Protein AF-A0A832NAX4-F1 (afdb_monomer_lite)

Sequence (140 aa):
MGALVDASSLAGGVFCFASSSYSLTRLLTGQLGAFVDVSDRIRREFPQWESHFLQAGLGHIIALFPYDIAAALLIAEEAGAIVTDAYGRSLASVPLTDTSLANQLSCVAAANAPLHQALLEGIEAGLARLHRLQEQGWEP

Radius of gyration: 15.17 Å; chains: 1; bounding box: 30×35×40 Å

Foldseek 3Di:
DVVVQVVAVPPHHDDDDPAQLVVLVCQLVVVDQKDWFCLLVCCVVCVVQVVVCCVVVVNDNDAAACLSCVVSVVVLVVSVKDKDFLQSHDPPPQDRPDPDSVSGTTMIIGNDDVVSVVVSVVSVVVVVVVVVCVVVVDDD

Secondary structure (DSSP, 8-state):
-HHHHHHHTTT------S-HHHHHHHHHTTS-SEEEE-HHHHHHH-GGGHHHHHHHTTTS---B-HHHHHHHHHHHHHTT-EEE-TTS--STTS-TT--SGGG-B-EEEESSHHHHHHHHHHHHHHHHHHHHHHHTT---

Structure (mmCIF, N/CA/C/O backbone):
data_AF-A0A832NAX4-F1
#
_entry.id   AF-A0A832NAX4-F1
#
loop_
_atom_site.group_PDB
_atom_site.id
_atom_site.type_symbol
_atom_site.label_atom_id
_atom_site.label_alt_id
_atom_site.label_comp_id
_atom_site.label_asym_id
_atom_site.label_entity_id
_atom_site.label_seq_id
_atom_site.pdbx_PDB_ins_code
_atom_site.Cartn_x
_atom_site.Cartn_y
_atom_site.Cartn_z
_atom_site.occupancy
_atom_site.B_iso_or_equiv
_atom_site.auth_seq_id
_atom_site.auth_comp_id
_atom_site.auth_asym_id
_atom_site.auth_atom_id
_atom_site.pdbx_PDB_model_num
ATOM 1 N N . MET A 1 1 ? 10.354 6.671 -3.504 1.00 55.94 1 MET A N 1
ATOM 2 C CA . MET A 1 1 ? 10.476 6.953 -2.055 1.00 55.94 1 MET A CA 1
ATOM 3 C C . MET A 1 1 ? 11.112 8.304 -1.728 1.00 55.94 1 MET A C 1
ATOM 5 O O . MET A 1 1 ? 10.640 8.907 -0.781 1.00 55.94 1 MET A O 1
ATOM 9 N N . GLY A 1 2 ? 12.094 8.817 -2.489 1.00 61.56 2 GLY A N 1
ATOM 10 C CA . GLY A 1 2 ? 12.780 10.091 -2.179 1.00 61.56 2 GLY A CA 1
ATOM 11 C C . GLY A 1 2 ? 11.860 11.270 -1.831 1.00 61.56 2 GLY A C 1
ATOM 12 O O . GLY A 1 2 ? 11.947 11.782 -0.732 1.00 61.56 2 GLY A O 1
ATOM 13 N N . ALA A 1 3 ? 10.882 11.604 -2.680 1.00 64.62 3 ALA A N 1
ATOM 14 C CA . ALA A 1 3 ? 9.968 12.723 -2.407 1.00 64.62 3 ALA A CA 1
ATOM 15 C C . ALA A 1 3 ? 9.089 12.543 -1.145 1.00 64.62 3 ALA A C 1
ATOM 17 O O . ALA A 1 3 ? 8.804 13.515 -0.453 1.00 64.62 3 ALA A O 1
ATOM 18 N N . LEU A 1 4 ? 8.682 11.305 -0.825 1.00 60.41 4 LEU A N 1
ATOM 19 C CA . LEU A 1 4 ? 7.958 10.984 0.416 1.00 60.41 4 LEU A CA 1
ATOM 20 C C . LEU A 1 4 ? 8.869 11.142 1.641 1.00 60.41 4 LEU A C 1
ATOM 22 O O . LEU A 1 4 ? 8.443 11.679 2.658 1.00 60.41 4 LEU A O 1
ATOM 26 N N . VAL A 1 5 ? 10.127 10.707 1.528 1.00 61.75 5 VAL A N 1
ATOM 27 C CA . VAL A 1 5 ? 11.149 10.874 2.571 1.00 61.75 5 VAL A CA 1
ATOM 28 C C . VAL A 1 5 ? 11.459 12.359 2.785 1.00 61.75 5 VAL A C 1
ATOM 30 O O . VAL A 1 5 ? 11.412 12.829 3.920 1.00 61.75 5 VAL A O 1
ATOM 33 N N . ASP A 1 6 ? 11.675 13.116 1.711 1.00 63.00 6 ASP A N 1
ATOM 34 C CA . ASP A 1 6 ? 11.981 14.549 1.752 1.00 63.00 6 ASP A CA 1
ATOM 35 C C . ASP A 1 6 ? 10.849 15.342 2.419 1.00 63.00 6 ASP A C 1
ATOM 37 O O . ASP A 1 6 ? 11.104 16.109 3.347 1.00 63.00 6 ASP A O 1
ATOM 41 N N . ALA A 1 7 ? 9.591 15.081 2.044 1.00 62.94 7 ALA A N 1
ATOM 42 C CA . ALA A 1 7 ? 8.418 15.690 2.679 1.00 62.94 7 ALA A CA 1
ATOM 43 C C . ALA A 1 7 ? 8.277 15.317 4.167 1.00 62.94 7 ALA A C 1
ATOM 45 O O . ALA A 1 7 ? 7.731 16.085 4.960 1.00 62.94 7 ALA A O 1
ATOM 46 N N . SER A 1 8 ? 8.782 14.147 4.561 1.00 58.66 8 SER A N 1
ATOM 47 C CA . SER A 1 8 ? 8.697 13.648 5.932 1.00 58.66 8 SER A CA 1
ATOM 48 C C . SER A 1 8 ? 9.795 14.190 6.857 1.00 58.66 8 SER A C 1
ATOM 50 O O . SER A 1 8 ? 9.603 14.209 8.063 1.00 58.66 8 SER A O 1
ATOM 52 N N . SER A 1 9 ? 10.898 14.736 6.335 1.00 57.09 9 SER A N 1
ATOM 53 C CA . SER A 1 9 ? 12.127 15.022 7.106 1.00 57.09 9 SER A CA 1
ATOM 54 C C . SER A 1 9 ? 11.973 15.964 8.320 1.00 57.09 9 SER A C 1
ATOM 56 O O . SER A 1 9 ? 12.841 15.980 9.189 1.00 57.09 9 SER A O 1
ATOM 58 N N . LEU A 1 10 ? 10.875 16.728 8.415 1.00 57.41 10 LEU A N 1
ATOM 59 C CA . LEU A 1 10 ? 10.499 17.509 9.608 1.00 57.41 10 LEU A CA 1
ATOM 60 C C . LEU A 1 10 ? 9.076 17.210 10.133 1.00 57.41 10 LEU A C 1
ATOM 62 O O . LEU A 1 10 ? 8.717 17.699 11.201 1.00 57.41 10 LEU A O 1
ATOM 66 N N . ALA A 1 11 ? 8.270 16.420 9.411 1.00 64.62 11 ALA A N 1
ATOM 67 C CA . ALA A 1 11 ? 6.836 16.214 9.672 1.00 64.62 11 ALA A CA 1
ATOM 68 C C . ALA A 1 11 ? 6.392 14.731 9.713 1.00 64.62 11 ALA A C 1
ATOM 70 O O . ALA A 1 11 ? 5.205 14.453 9.873 1.00 64.62 11 ALA A O 1
ATOM 71 N N . GLY A 1 12 ? 7.313 13.769 9.570 1.00 73.25 12 GLY A N 1
ATOM 72 C CA . GLY A 1 12 ? 7.018 12.334 9.544 1.00 73.25 12 GLY A CA 1
ATOM 73 C C . GLY A 1 12 ? 8.249 11.452 9.291 1.00 73.25 12 GLY A C 1
ATOM 74 O O . GLY A 1 12 ? 9.386 11.874 9.454 1.00 73.25 12 GLY A O 1
ATOM 75 N N . GLY A 1 13 ? 8.032 10.205 8.870 1.00 83.31 13 GLY A N 1
ATOM 76 C CA . GLY A 1 13 ? 9.105 9.308 8.435 1.00 83.31 13 GLY A CA 1
ATOM 77 C C . GLY A 1 13 ? 8.575 8.176 7.560 1.00 83.31 13 GLY A C 1
ATOM 78 O O . GLY A 1 13 ? 7.388 7.854 7.610 1.00 83.31 13 GLY A O 1
ATOM 79 N N . VAL A 1 14 ? 9.457 7.569 6.764 1.00 86.38 14 VAL A N 1
ATOM 80 C CA . VAL A 1 14 ? 9.144 6.387 5.948 1.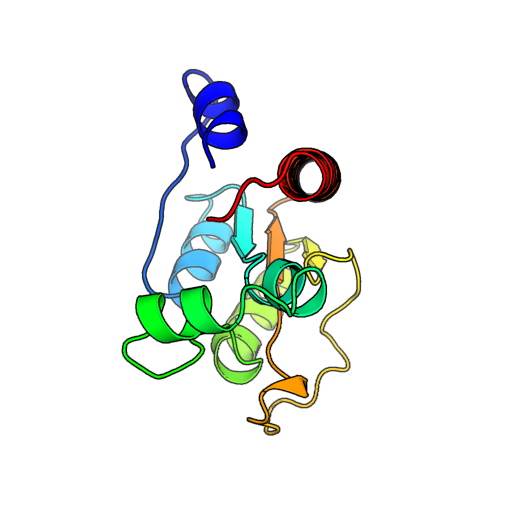00 86.38 14 VAL A CA 1
ATOM 81 C C . VAL A 1 14 ? 9.861 5.177 6.530 1.00 86.38 14 VAL A C 1
ATOM 83 O O . VAL A 1 14 ? 11.072 5.205 6.744 1.00 86.38 14 VAL A O 1
ATOM 86 N N . PHE A 1 15 ? 9.111 4.102 6.754 1.00 86.69 15 PHE A N 1
ATOM 87 C CA . PHE A 1 15 ? 9.618 2.842 7.285 1.00 86.69 15 PHE A CA 1
ATOM 88 C C . PHE A 1 15 ? 9.272 1.716 6.316 1.00 86.69 15 PHE A C 1
ATOM 90 O O . PHE A 1 15 ? 8.159 1.664 5.799 1.00 86.69 15 PHE A O 1
ATOM 97 N N . CYS A 1 16 ? 10.218 0.809 6.085 1.00 86.12 16 CYS A N 1
ATOM 98 C CA . CYS A 1 16 ? 9.983 -0.411 5.323 1.00 86.12 16 CYS A CA 1
ATOM 99 C C . CYS A 1 16 ? 9.941 -1.588 6.298 1.00 86.12 16 CYS A C 1
ATOM 101 O O . CYS A 1 16 ? 10.944 -1.901 6.941 1.00 86.12 16 CYS A O 1
ATOM 103 N N . PHE A 1 17 ? 8.777 -2.222 6.421 1.00 82.50 17 PHE A N 1
ATOM 104 C CA . PHE A 1 17 ? 8.612 -3.454 7.184 1.00 82.50 17 PHE A CA 1
ATOM 105 C C . PHE A 1 17 ? 8.418 -4.612 6.208 1.00 82.50 17 PHE A C 1
ATOM 107 O O . PHE A 1 17 ? 7.607 -4.519 5.293 1.00 82.50 17 PHE A O 1
ATOM 114 N N . ALA A 1 18 ? 9.091 -5.738 6.439 1.00 86.81 18 ALA A N 1
ATOM 115 C CA . ALA A 1 18 ? 8.940 -6.949 5.626 1.00 86.81 18 ALA A CA 1
ATOM 116 C C . ALA A 1 18 ? 7.630 -7.726 5.918 1.00 86.81 18 ALA A C 1
ATOM 118 O O . ALA A 1 18 ? 7.580 -8.943 5.773 1.00 86.81 18 ALA A O 1
ATOM 119 N N . SER A 1 19 ? 6.584 -7.042 6.400 1.00 92.00 19 SER A N 1
ATOM 120 C CA . SER A 1 19 ? 5.273 -7.626 6.699 1.00 92.00 19 SER A CA 1
ATOM 121 C C . SER A 1 19 ? 4.164 -6.575 6.598 1.00 92.00 19 SER A C 1
ATOM 123 O O . SER A 1 19 ? 4.114 -5.612 7.375 1.00 92.00 19 SER A O 1
ATOM 125 N N . SER A 1 20 ? 3.242 -6.787 5.659 1.00 94.31 20 SER A N 1
ATOM 126 C CA . SER A 1 20 ? 2.098 -5.902 5.419 1.00 94.31 20 SER A CA 1
ATOM 127 C C . SER A 1 20 ? 1.096 -5.939 6.569 1.00 94.31 20 SER A C 1
ATOM 129 O O . SER A 1 20 ? 0.694 -4.891 7.072 1.00 94.31 20 SER A O 1
ATOM 131 N N . SER A 1 21 ? 0.759 -7.129 7.076 1.00 94.75 21 SER A N 1
ATOM 132 C CA . SER A 1 21 ? -0.153 -7.275 8.218 1.00 94.75 21 SER A CA 1
ATOM 133 C C . SER A 1 21 ? 0.425 -6.619 9.474 1.00 94.75 21 SER A C 1
ATOM 135 O O . SER A 1 21 ? -0.296 -5.910 10.173 1.00 94.75 21 SER A O 1
ATOM 137 N N . TYR A 1 22 ? 1.733 -6.763 9.735 1.00 95.19 22 TYR A N 1
ATOM 138 C CA . TYR A 1 22 ? 2.379 -6.058 10.846 1.00 95.19 22 TYR A CA 1
ATOM 139 C C . TYR A 1 22 ? 2.317 -4.539 10.657 1.00 95.19 22 TYR A C 1
ATOM 141 O O . TYR A 1 22 ? 1.948 -3.831 11.591 1.00 95.19 22 TYR A O 1
ATOM 149 N N . SER A 1 23 ? 2.595 -4.032 9.453 1.00 95.19 23 SER A N 1
ATOM 150 C CA . SER A 1 23 ? 2.494 -2.597 9.143 1.00 95.19 23 SER A CA 1
ATOM 151 C C . SER A 1 23 ? 1.099 -2.037 9.427 1.00 95.19 23 SER A C 1
ATOM 153 O O . SER A 1 23 ? 0.971 -0.981 10.047 1.00 95.19 23 SER A O 1
ATOM 155 N N . LEU A 1 24 ? 0.048 -2.778 9.069 1.00 95.69 24 LEU A N 1
ATOM 156 C CA . LEU A 1 24 ? -1.338 -2.412 9.370 1.00 95.69 24 LEU A CA 1
ATOM 157 C C . LEU A 1 24 ? -1.612 -2.359 10.883 1.00 95.69 24 LEU A C 1
ATOM 159 O O . LEU A 1 24 ? -2.318 -1.466 11.342 1.00 95.69 24 LEU A O 1
ATOM 163 N N . THR A 1 25 ? -0.982 -3.211 11.702 1.00 95.62 25 THR A N 1
ATOM 164 C CA . THR A 1 25 ? -1.083 -3.064 13.171 1.00 95.62 25 THR A CA 1
ATOM 165 C C . THR A 1 25 ? -0.462 -1.759 13.675 1.00 95.62 25 THR A C 1
ATOM 167 O O . THR A 1 25 ? -0.931 -1.172 14.650 1.00 95.62 25 THR A O 1
ATOM 170 N N . ARG A 1 26 ? 0.593 -1.267 13.015 1.00 96.31 26 ARG A N 1
ATOM 171 C CA . ARG A 1 26 ? 1.248 -0.002 13.376 1.00 96.31 26 ARG A CA 1
ATOM 172 C C . ARG A 1 26 ? 0.379 1.194 13.018 1.00 96.31 26 ARG A C 1
ATOM 174 O O . ARG A 1 26 ? 0.330 2.136 13.801 1.00 96.31 26 ARG A O 1
ATOM 181 N N . LEU A 1 27 ? -0.344 1.117 11.901 1.00 95.50 27 LEU A N 1
ATOM 182 C CA . LEU A 1 27 ? -1.406 2.064 11.567 1.00 95.50 27 LEU A CA 1
ATOM 183 C C . LEU A 1 27 ? -2.480 2.085 12.668 1.00 95.50 27 LEU A C 1
ATOM 185 O O . LEU A 1 27 ? -2.749 3.128 13.255 1.00 95.50 27 LEU A O 1
ATOM 189 N N . LEU A 1 28 ? -3.012 0.912 13.017 1.00 94.69 28 LEU A N 1
ATOM 190 C CA . LEU A 1 28 ? -4.070 0.744 14.022 1.00 94.69 28 LEU A CA 1
ATOM 191 C C . LEU A 1 28 ? -3.696 1.239 15.423 1.00 94.69 28 LEU A C 1
ATOM 193 O O . LEU A 1 28 ? -4.538 1.713 16.177 1.00 94.69 28 LEU A O 1
ATOM 197 N N . THR A 1 29 ? -2.423 1.125 15.785 1.00 94.94 29 THR A N 1
ATOM 198 C CA . THR A 1 29 ? -1.907 1.557 17.092 1.00 94.94 29 THR A CA 1
ATOM 199 C C . THR A 1 29 ? -1.435 3.014 17.098 1.00 94.94 29 THR A C 1
ATOM 201 O O . THR A 1 29 ? -0.840 3.454 18.079 1.00 94.94 29 THR A O 1
ATOM 204 N N . GLY A 1 30 ? -1.662 3.763 16.011 1.00 92.75 30 GLY A N 1
ATOM 205 C CA . GLY A 1 30 ? -1.264 5.169 15.874 1.00 92.75 30 GLY A CA 1
ATOM 206 C C . GLY A 1 30 ? 0.242 5.387 15.705 1.00 92.75 30 GLY A C 1
ATOM 207 O O . GLY A 1 30 ? 0.726 6.509 15.820 1.00 92.75 30 GLY A O 1
ATOM 208 N N . GLN A 1 31 ? 1.001 4.321 15.450 1.00 94.00 31 GLN A N 1
ATOM 209 C CA . GLN A 1 31 ? 2.456 4.362 15.285 1.00 94.00 31 GLN A CA 1
ATOM 210 C C . GLN A 1 31 ? 2.868 4.623 13.827 1.00 94.00 31 GLN A C 1
ATOM 212 O O . GLN A 1 31 ? 4.012 4.994 13.578 1.00 94.00 31 GLN A O 1
ATOM 217 N N . LEU A 1 32 ? 1.945 4.453 12.876 1.00 95.12 32 LEU A N 1
ATOM 218 C CA . LEU A 1 32 ? 2.045 4.938 11.500 1.00 95.12 32 LEU A CA 1
ATOM 219 C C . LEU A 1 32 ? 0.793 5.741 11.146 1.00 95.12 32 LEU A C 1
ATOM 221 O O . LEU A 1 32 ? -0.301 5.407 11.587 1.00 95.12 32 LEU A O 1
ATOM 225 N N . GLY A 1 33 ? 0.946 6.751 10.288 1.00 95.12 33 GLY A N 1
ATOM 226 C CA . GLY A 1 33 ? -0.198 7.435 9.674 1.00 95.12 33 GLY A CA 1
ATOM 227 C C . GLY A 1 33 ? -0.791 6.670 8.486 1.00 95.12 33 GLY A C 1
ATOM 228 O O . GLY A 1 33 ? -1.972 6.825 8.183 1.00 95.12 33 GLY A O 1
ATOM 229 N N . ALA A 1 34 ? 0.019 5.843 7.817 1.00 96.25 34 ALA A N 1
ATOM 230 C CA . ALA A 1 34 ? -0.387 5.073 6.649 1.00 96.25 34 ALA A CA 1
ATOM 231 C C . ALA A 1 34 ? 0.499 3.841 6.403 1.00 96.25 34 ALA A C 1
ATOM 233 O O . ALA A 1 34 ? 1.640 3.772 6.862 1.00 96.25 34 ALA A O 1
ATOM 234 N N . PHE A 1 35 ? -0.038 2.906 5.624 1.00 96.19 35 PHE A N 1
ATOM 235 C CA . PHE A 1 35 ? 0.647 1.795 4.975 1.00 96.19 35 PHE A CA 1
ATOM 236 C C . PHE A 1 35 ? 0.442 1.917 3.458 1.00 96.19 35 PHE A C 1
ATOM 238 O O . PHE A 1 35 ? -0.679 2.147 3.003 1.00 96.19 35 PHE A O 1
ATOM 245 N N . VAL A 1 36 ? 1.522 1.789 2.684 1.00 95.88 36 VAL A N 1
ATOM 246 C CA . VAL A 1 36 ? 1.511 1.994 1.230 1.00 95.88 36 VAL A CA 1
ATOM 247 C C . VAL A 1 36 ? 2.324 0.903 0.545 1.00 95.88 36 VAL A C 1
ATOM 249 O O . VAL A 1 36 ? 3.536 0.816 0.733 1.00 95.88 36 VAL A O 1
ATOM 252 N N . ASP A 1 37 ? 1.655 0.127 -0.296 1.00 95.31 37 ASP A N 1
ATOM 253 C CA . ASP A 1 37 ? 2.227 -0.822 -1.241 1.00 95.31 37 ASP A CA 1
ATOM 254 C C . ASP A 1 37 ? 1.683 -0.510 -2.641 1.00 95.31 37 ASP A C 1
ATOM 256 O 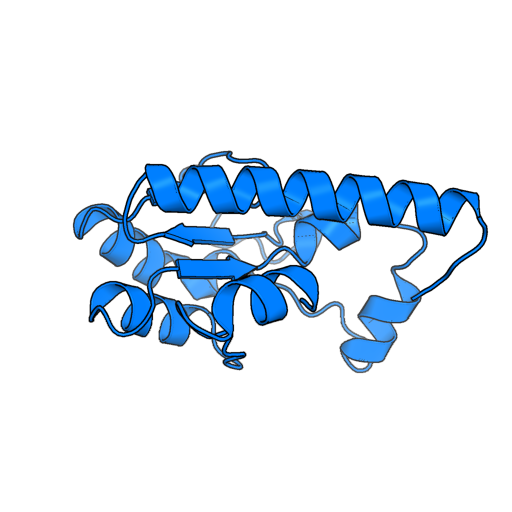O . ASP A 1 37 ? 0.476 -0.541 -2.879 1.00 95.31 37 ASP A O 1
ATOM 260 N N . VAL A 1 38 ? 2.588 -0.196 -3.569 1.00 95.19 38 VAL A N 1
ATOM 261 C CA . VAL A 1 38 ? 2.289 0.151 -4.970 1.00 95.19 38 VAL A CA 1
ATOM 262 C C . VAL A 1 38 ? 2.858 -0.866 -5.961 1.00 95.19 38 VAL A C 1
ATOM 264 O O . VAL A 1 38 ? 2.827 -0.629 -7.168 1.00 95.19 38 VAL A O 1
ATOM 267 N N . SER A 1 39 ? 3.415 -1.975 -5.471 1.00 91.75 39 SER A N 1
ATOM 268 C CA . SER A 1 39 ? 4.191 -2.931 -6.268 1.00 91.75 39 SER A CA 1
ATOM 269 C C . SER A 1 39 ? 3.391 -3.487 -7.447 1.00 91.75 39 SER A C 1
ATOM 271 O O . SER A 1 39 ? 3.837 -3.393 -8.591 1.00 91.75 39 SER A O 1
ATOM 273 N N . ASP A 1 40 ? 2.173 -3.969 -7.194 1.00 94.31 40 ASP A N 1
ATOM 274 C CA . ASP A 1 40 ? 1.285 -4.487 -8.237 1.00 94.31 40 ASP A CA 1
ATOM 275 C C . ASP A 1 40 ? 0.882 -3.412 -9.257 1.00 94.31 40 ASP A C 1
ATOM 277 O O . ASP A 1 40 ? 0.857 -3.685 -10.457 1.00 94.31 40 ASP A O 1
ATOM 281 N N . ARG A 1 41 ? 0.653 -2.167 -8.811 1.00 95.75 41 ARG A N 1
ATOM 282 C CA . ARG A 1 41 ? 0.338 -1.049 -9.713 1.00 95.75 41 ARG A CA 1
ATOM 283 C C . ARG A 1 41 ? 1.485 -0.786 -10.683 1.00 95.75 41 ARG A C 1
ATOM 285 O O . ARG A 1 41 ? 1.253 -0.723 -11.887 1.00 95.75 41 ARG A O 1
ATOM 292 N N . ILE A 1 42 ? 2.714 -0.684 -10.173 1.00 95.25 42 ILE A N 1
ATOM 293 C CA . ILE A 1 42 ? 3.912 -0.481 -11.000 1.00 95.25 42 ILE A CA 1
ATOM 294 C C . ILE A 1 42 ? 4.100 -1.665 -11.951 1.00 95.25 42 ILE A C 1
ATOM 296 O O . ILE A 1 42 ? 4.303 -1.464 -13.142 1.00 95.25 42 ILE A O 1
ATOM 300 N N . ARG A 1 43 ? 3.979 -2.902 -11.461 1.00 94.62 43 ARG A N 1
ATOM 301 C CA . ARG A 1 43 ? 4.144 -4.106 -12.284 1.00 94.62 43 ARG A CA 1
ATOM 302 C C . ARG A 1 43 ? 3.163 -4.154 -13.457 1.00 94.62 43 ARG A C 1
ATOM 304 O O . ARG A 1 43 ? 3.552 -4.508 -14.565 1.00 94.62 43 ARG A O 1
ATOM 311 N N . ARG A 1 44 ? 1.890 -3.817 -13.223 1.00 94.75 44 ARG A N 1
ATOM 312 C CA . ARG A 1 44 ? 0.858 -3.800 -14.274 1.00 94.75 44 ARG A CA 1
ATOM 313 C C . ARG A 1 44 ? 1.054 -2.665 -15.271 1.00 94.75 44 ARG A C 1
ATOM 315 O O . ARG A 1 44 ? 0.728 -2.831 -16.441 1.00 94.75 44 ARG A O 1
ATOM 322 N N . GLU A 1 45 ? 1.532 -1.518 -14.805 1.00 95.62 45 GLU A N 1
ATOM 323 C CA . GLU A 1 45 ? 1.698 -0.320 -15.631 1.00 95.62 45 GLU A CA 1
ATOM 324 C C . GLU A 1 45 ? 2.989 -0.333 -16.454 1.00 95.62 45 GLU A C 1
ATOM 326 O O . GLU A 1 45 ? 3.022 0.215 -17.552 1.00 95.62 45 GLU A O 1
ATOM 331 N N . PHE A 1 46 ? 4.015 -1.029 -15.964 1.00 95.50 46 PHE A N 1
ATOM 332 C CA . PHE A 1 46 ? 5.315 -1.176 -16.610 1.00 95.50 46 PHE A CA 1
ATOM 333 C C . PHE A 1 46 ? 5.660 -2.664 -16.814 1.00 95.50 46 PHE A C 1
ATOM 335 O O . PHE A 1 46 ? 6.626 -3.161 -16.225 1.00 95.50 46 PHE A O 1
ATOM 342 N N . PRO A 1 47 ? 4.893 -3.410 -17.637 1.00 94.06 47 PRO A N 1
ATOM 343 C CA . PRO A 1 47 ? 5.093 -4.851 -17.822 1.00 94.06 47 PRO A CA 1
ATOM 344 C C . PRO A 1 47 ? 6.485 -5.200 -18.368 1.00 94.06 47 PRO A C 1
ATOM 346 O O . PRO A 1 47 ? 7.019 -6.264 -18.072 1.00 94.06 47 PRO A O 1
ATOM 349 N N . GLN A 1 48 ? 7.120 -4.290 -19.111 1.00 94.62 48 GLN A N 1
ATOM 350 C CA . GLN A 1 48 ? 8.489 -4.456 -19.601 1.00 94.62 48 GLN A CA 1
ATOM 351 C C . GLN A 1 48 ? 9.543 -4.557 -18.483 1.00 94.62 48 GLN A C 1
ATOM 353 O O . GLN A 1 48 ? 10.655 -5.001 -18.747 1.00 94.62 48 GLN A O 1
ATOM 358 N N . TRP A 1 49 ? 9.216 -4.172 -17.244 1.00 94.81 49 TRP A N 1
ATOM 359 C CA . TRP A 1 49 ? 10.129 -4.256 -16.101 1.00 94.81 49 TRP A CA 1
ATOM 360 C C . TRP A 1 49 ? 10.028 -5.575 -15.324 1.00 94.81 49 TRP A C 1
ATOM 362 O O . TRP A 1 49 ? 10.651 -5.710 -14.272 1.00 94.81 49 TRP A O 1
ATOM 372 N N . GLU A 1 50 ? 9.276 -6.567 -15.812 1.00 93.69 50 GLU A N 1
ATOM 373 C CA . GLU A 1 50 ? 9.082 -7.861 -15.139 1.00 93.69 50 GLU A CA 1
ATOM 374 C C . GLU A 1 50 ? 10.401 -8.544 -14.730 1.00 93.69 50 GLU A C 1
ATOM 376 O O . GLU A 1 50 ? 10.503 -9.088 -13.629 1.00 93.69 50 GLU A O 1
ATOM 381 N N . SER A 1 51 ? 11.443 -8.451 -15.563 1.00 95.44 51 SER A N 1
ATOM 382 C CA . SER A 1 51 ? 12.783 -8.972 -15.256 1.00 95.44 51 SER A CA 1
ATOM 383 C C . SER A 1 51 ? 13.370 -8.389 -13.964 1.00 95.44 51 SER A C 1
ATOM 385 O O . SER A 1 51 ? 13.972 -9.127 -13.184 1.00 95.44 51 SER A O 1
ATOM 387 N N . HIS A 1 52 ? 13.149 -7.101 -13.692 1.00 94.50 52 HIS A N 1
ATOM 388 C CA . HIS A 1 52 ? 13.624 -6.434 -12.478 1.00 94.50 52 HIS A CA 1
ATOM 389 C C . HIS A 1 52 ? 12.858 -6.923 -11.243 1.00 94.50 52 HIS A C 1
ATOM 391 O O . HIS A 1 52 ? 13.465 -7.144 -10.195 1.00 94.50 52 HIS A O 1
ATOM 397 N N . PHE A 1 53 ? 11.548 -7.172 -11.365 1.00 93.62 53 PHE A N 1
ATOM 398 C CA . PHE A 1 53 ? 10.755 -7.779 -10.288 1.00 93.62 53 PHE A CA 1
ATOM 399 C C . PHE A 1 53 ? 11.236 -9.197 -9.967 1.00 93.62 53 PHE A C 1
ATOM 401 O O . PHE A 1 53 ? 11.429 -9.530 -8.798 1.00 93.62 53 PHE A O 1
ATOM 408 N N . LEU A 1 54 ? 11.481 -10.015 -10.995 1.00 95.00 54 LEU A N 1
ATOM 409 C CA . LEU A 1 54 ? 12.018 -11.366 -10.830 1.00 95.00 54 LEU A CA 1
ATOM 410 C C . LEU A 1 54 ? 13.404 -11.342 -10.183 1.00 95.00 54 LEU A C 1
ATOM 412 O O . LEU A 1 54 ? 13.667 -12.127 -9.276 1.00 95.00 54 LEU A O 1
ATOM 416 N N . GLN A 1 55 ? 14.284 -10.433 -10.607 1.00 94.94 55 GLN A N 1
ATOM 417 C CA . GLN A 1 55 ? 15.607 -10.284 -10.009 1.00 94.94 55 GLN A CA 1
ATOM 418 C C . GLN A 1 55 ? 15.512 -9.878 -8.533 1.00 94.94 55 GLN A C 1
ATOM 420 O O . GLN A 1 55 ? 16.177 -10.482 -7.689 1.00 94.94 55 GLN A O 1
ATOM 425 N N . ALA A 1 56 ? 14.667 -8.895 -8.210 1.00 91.62 56 ALA A N 1
ATOM 426 C CA . ALA A 1 56 ? 14.459 -8.434 -6.840 1.00 91.62 56 ALA A CA 1
ATOM 427 C C . ALA A 1 56 ? 13.888 -9.535 -5.930 1.00 91.62 56 ALA A C 1
ATOM 429 O O . ALA A 1 56 ? 14.234 -9.605 -4.752 1.00 91.62 56 ALA A O 1
ATOM 430 N N . GLY A 1 57 ? 13.046 -10.413 -6.476 1.00 91.25 57 GLY A N 1
ATOM 431 C CA . GLY A 1 57 ? 12.430 -11.521 -5.754 1.00 91.25 57 GLY A CA 1
ATOM 432 C C . GLY A 1 57 ? 13.109 -12.879 -5.935 1.00 91.25 57 GLY A C 1
ATOM 433 O O . GLY A 1 57 ? 12.475 -13.906 -5.701 1.00 91.25 57 GLY A O 1
ATOM 434 N N . LEU A 1 58 ? 14.382 -12.908 -6.349 1.00 94.25 58 LEU A N 1
ATOM 435 C CA . LEU A 1 58 ? 15.185 -14.134 -6.476 1.00 94.25 58 LEU A CA 1
ATOM 436 C C . LEU A 1 58 ? 14.537 -15.211 -7.369 1.00 94.25 58 LEU A C 1
ATOM 438 O O . LEU A 1 58 ? 14.538 -16.397 -7.046 1.00 94.25 58 LEU A O 1
ATOM 442 N N . GLY A 1 59 ? 13.984 -14.788 -8.505 1.00 94.50 59 GLY A N 1
ATOM 443 C CA . GLY A 1 59 ? 13.291 -15.642 -9.472 1.00 94.50 59 GLY A CA 1
ATOM 444 C C . GLY A 1 59 ? 11.772 -15.688 -9.299 1.00 94.50 59 GLY A C 1
ATOM 445 O O . GLY A 1 59 ? 11.099 -16.352 -10.083 1.00 94.50 59 GLY A O 1
ATOM 446 N N . HIS A 1 60 ? 11.221 -14.968 -8.320 1.00 91.00 60 HIS A N 1
ATOM 447 C CA . HIS A 1 60 ? 9.783 -14.874 -8.077 1.00 91.00 60 HIS A CA 1
ATOM 448 C C . HIS A 1 60 ? 9.313 -13.421 -8.092 1.00 91.00 60 HIS A C 1
ATOM 450 O O . HIS A 1 60 ? 10.005 -12.531 -7.611 1.00 91.00 60 HIS A O 1
ATOM 456 N N . ILE A 1 61 ? 8.105 -13.168 -8.595 1.00 91.38 61 ILE A N 1
ATOM 457 C CA . ILE A 1 61 ? 7.460 -11.864 -8.420 1.00 91.38 61 ILE A CA 1
ATOM 458 C C . ILE A 1 61 ? 6.851 -11.834 -7.019 1.00 91.38 61 ILE A C 1
ATOM 460 O O . ILE A 1 61 ? 5.788 -12.412 -6.776 1.00 91.38 61 ILE A O 1
ATOM 464 N N . ILE A 1 62 ? 7.551 -11.175 -6.099 1.00 87.88 62 ILE A N 1
ATOM 465 C CA . ILE A 1 62 ? 7.068 -10.939 -4.739 1.00 87.88 62 ILE A CA 1
ATOM 466 C C . ILE A 1 62 ? 6.081 -9.778 -4.776 1.00 87.88 62 ILE A C 1
ATOM 468 O O . ILE A 1 62 ? 6.439 -8.667 -5.166 1.00 87.88 62 ILE A O 1
ATOM 472 N N . ALA A 1 63 ? 4.848 -10.037 -4.359 1.00 84.75 63 ALA A N 1
ATOM 473 C CA . ALA A 1 63 ? 3.842 -9.003 -4.185 1.00 84.75 63 ALA A CA 1
ATOM 474 C C . ALA A 1 63 ? 2.861 -9.388 -3.080 1.00 84.75 63 ALA A C 1
ATOM 476 O O . ALA A 1 63 ? 2.930 -10.478 -2.506 1.00 84.75 63 ALA A O 1
ATOM 477 N N . LEU A 1 64 ? 1.939 -8.472 -2.819 1.00 92.44 64 LEU A N 1
ATOM 478 C CA . LEU A 1 64 ? 0.897 -8.609 -1.824 1.00 92.44 64 LEU A CA 1
ATOM 479 C C . LEU A 1 64 ? -0.234 -9.499 -2.337 1.00 92.44 64 LEU A C 1
ATOM 481 O O . LEU A 1 64 ? -0.877 -9.166 -3.336 1.00 92.44 64 LEU A O 1
ATOM 485 N N . PHE A 1 65 ? -0.517 -10.599 -1.642 1.00 93.94 65 PHE A N 1
ATOM 486 C CA . PHE A 1 65 ? -1.722 -11.376 -1.901 1.00 93.94 65 PHE A CA 1
ATOM 487 C C . PHE A 1 65 ? -2.863 -10.966 -0.962 1.00 93.94 65 PHE A C 1
ATOM 489 O O . PHE A 1 65 ? -2.620 -10.499 0.154 1.00 93.94 65 PHE A O 1
ATOM 496 N N . PRO A 1 66 ? -4.132 -11.167 -1.361 1.00 93.75 66 PRO A N 1
ATOM 497 C CA . PRO A 1 66 ? -5.273 -10.744 -0.549 1.00 93.75 66 PRO A CA 1
ATOM 498 C C . PRO A 1 66 ? -5.291 -11.401 0.833 1.00 93.75 66 PRO A C 1
ATOM 500 O O . PRO A 1 66 ? -5.590 -10.747 1.832 1.00 93.75 66 PRO A O 1
ATOM 503 N N . TYR A 1 67 ? -4.919 -12.682 0.914 1.00 93.06 67 TYR A N 1
ATOM 504 C CA . TYR A 1 67 ? -4.890 -13.424 2.175 1.00 93.06 67 TYR A CA 1
ATOM 505 C C . TYR A 1 67 ? -3.859 -12.882 3.178 1.00 93.06 67 TYR A C 1
ATOM 507 O O . TYR A 1 67 ? -4.065 -13.040 4.380 1.00 93.06 67 TYR A O 1
ATOM 515 N N . ASP A 1 68 ? -2.797 -12.206 2.722 1.00 91.88 68 ASP A N 1
ATOM 516 C CA . ASP A 1 68 ? -1.775 -11.631 3.608 1.00 91.88 68 ASP A CA 1
ATOM 517 C C . ASP A 1 68 ? -2.340 -10.488 4.461 1.00 91.88 68 ASP A C 1
ATOM 519 O O . ASP A 1 68 ? -1.855 -10.209 5.561 1.00 91.88 68 ASP A O 1
ATOM 523 N N . ILE A 1 69 ? -3.368 -9.803 3.956 1.00 92.88 69 ILE A N 1
ATOM 524 C CA . ILE A 1 69 ? -3.890 -8.566 4.546 1.00 92.88 69 ILE A CA 1
ATOM 525 C C . ILE A 1 69 ? -5.365 -8.640 4.920 1.00 92.88 69 ILE A C 1
ATOM 527 O O . ILE A 1 69 ? -5.799 -7.800 5.696 1.00 92.88 69 ILE A O 1
ATOM 531 N N . ALA A 1 70 ? -6.124 -9.633 4.449 1.00 94.25 70 ALA A N 1
ATOM 532 C CA . ALA A 1 70 ? -7.579 -9.704 4.613 1.00 94.25 70 ALA A CA 1
ATOM 533 C C . ALA A 1 70 ? -8.057 -9.441 6.052 1.00 94.25 70 ALA A C 1
ATOM 535 O O . ALA A 1 70 ? -8.893 -8.572 6.286 1.00 94.25 70 ALA A O 1
ATOM 536 N N . ALA A 1 71 ? -7.484 -10.151 7.029 1.00 94.56 71 ALA A N 1
ATOM 537 C CA . ALA A 1 71 ? -7.853 -9.978 8.433 1.00 94.56 71 ALA A CA 1
ATOM 538 C C . ALA A 1 71 ? -7.448 -8.598 8.975 1.00 94.56 71 ALA A C 1
ATOM 540 O O . ALA A 1 71 ? -8.211 -7.961 9.696 1.00 94.56 71 ALA A O 1
ATOM 541 N N . ALA A 1 72 ? -6.250 -8.126 8.624 1.00 94.69 72 ALA A N 1
ATOM 542 C CA . ALA A 1 72 ? -5.736 -6.847 9.099 1.00 94.69 72 ALA A CA 1
ATOM 543 C C . ALA A 1 72 ? -6.475 -5.652 8.475 1.00 94.69 72 ALA A C 1
ATOM 545 O O . ALA A 1 72 ? -6.672 -4.652 9.160 1.00 94.69 72 ALA A O 1
ATOM 546 N N . LEU A 1 73 ? -6.911 -5.761 7.216 1.00 94.38 73 LEU A N 1
ATOM 547 C CA . LEU A 1 73 ? -7.719 -4.746 6.544 1.00 94.38 73 LEU A CA 1
ATOM 548 C C . LEU A 1 73 ? -9.107 -4.637 7.150 1.00 94.38 73 LEU A C 1
ATOM 550 O O . LEU A 1 73 ? -9.512 -3.526 7.459 1.00 94.38 73 LEU A O 1
ATOM 554 N N . LEU A 1 74 ? -9.779 -5.765 7.405 1.00 95.25 74 LEU A N 1
ATOM 555 C CA . LEU A 1 74 ? -11.078 -5.748 8.078 1.00 95.25 74 LEU A CA 1
ATOM 556 C C . LEU A 1 74 ? -10.985 -5.000 9.415 1.00 95.25 74 LEU A C 1
ATOM 558 O O . LEU A 1 74 ? -11.780 -4.112 9.693 1.00 95.25 74 LEU A O 1
ATOM 562 N N . ILE A 1 75 ? -9.968 -5.309 10.226 1.00 97.38 75 ILE A N 1
ATOM 563 C CA . ILE A 1 75 ? -9.750 -4.619 11.505 1.00 97.38 75 ILE A CA 1
ATOM 564 C C . ILE A 1 75 ? -9.432 -3.131 11.287 1.00 97.38 75 ILE A C 1
ATOM 566 O O . ILE A 1 75 ? -9.898 -2.291 12.053 1.00 97.38 75 ILE A O 1
ATOM 570 N N . ALA A 1 76 ? -8.641 -2.792 10.264 1.00 96.06 76 ALA A N 1
ATOM 571 C CA . ALA A 1 76 ? -8.306 -1.409 9.930 1.00 96.06 76 ALA A CA 1
ATOM 572 C C . ALA A 1 76 ? -9.538 -0.585 9.541 1.00 96.06 76 ALA A C 1
ATOM 574 O O . ALA A 1 76 ? -9.713 0.516 10.061 1.00 96.06 76 ALA A O 1
ATOM 575 N N . GLU A 1 77 ? -10.397 -1.121 8.679 1.00 95.50 77 GLU A N 1
ATOM 576 C CA . GLU A 1 77 ? -11.636 -0.469 8.248 1.00 95.50 77 GLU A CA 1
ATOM 577 C C . GLU A 1 77 ? -12.607 -0.285 9.422 1.00 95.50 77 GLU A C 1
ATOM 579 O O . GLU A 1 77 ? -13.113 0.818 9.625 1.00 95.50 77 GLU A O 1
ATOM 584 N N . GLU A 1 78 ? -12.791 -1.309 10.264 1.00 97.00 78 GLU A N 1
ATOM 585 C CA . GLU A 1 78 ? -13.613 -1.217 11.484 1.00 97.00 78 GLU A CA 1
ATOM 586 C C . GLU A 1 78 ? -13.060 -0.195 12.495 1.00 97.00 78 GLU A C 1
ATOM 588 O O . GLU A 1 78 ? -13.810 0.429 13.246 1.00 97.00 78 GLU A O 1
ATOM 593 N N . ALA A 1 79 ? -11.743 0.032 12.498 1.00 96.00 79 ALA A N 1
ATOM 594 C CA . ALA A 1 79 ? -11.097 1.080 13.287 1.00 96.00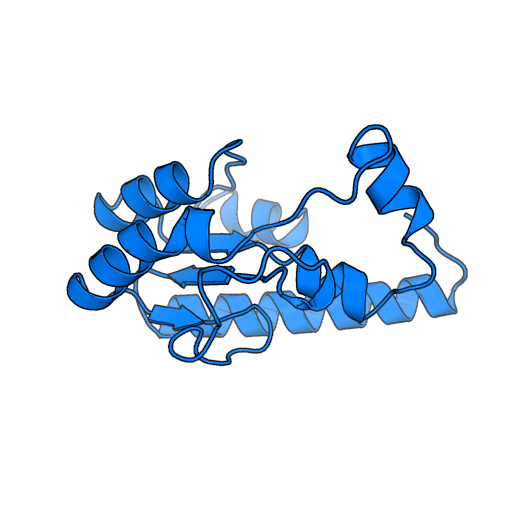 79 ALA A CA 1
ATOM 595 C C . ALA A 1 79 ? -11.156 2.477 12.632 1.00 96.00 79 ALA A C 1
ATOM 597 O O . ALA A 1 79 ? -10.611 3.436 13.184 1.00 96.00 79 ALA A O 1
ATOM 598 N N . GLY A 1 80 ? -11.807 2.612 11.472 1.00 95.81 80 GLY A N 1
ATOM 599 C CA . GLY A 1 80 ? -12.006 3.876 10.762 1.00 95.81 80 GLY A CA 1
ATOM 600 C C . GLY A 1 80 ? -10.883 4.266 9.798 1.00 95.81 80 GLY A C 1
ATOM 601 O O . GLY A 1 80 ? -10.872 5.400 9.314 1.00 95.81 80 GLY A O 1
ATOM 602 N N . ALA A 1 81 ? -9.939 3.367 9.505 1.00 97.56 81 ALA A N 1
ATOM 603 C CA . ALA A 1 81 ? -8.950 3.606 8.461 1.00 97.56 81 ALA A CA 1
ATOM 604 C C . ALA A 1 81 ? -9.605 3.588 7.069 1.00 97.56 81 ALA A C 1
ATOM 606 O O . ALA A 1 81 ? -10.550 2.845 6.814 1.00 97.56 81 ALA A O 1
ATOM 607 N N . ILE A 1 82 ? -9.061 4.383 6.148 1.00 98.06 82 ILE A N 1
ATOM 608 C CA . ILE A 1 82 ? -9.459 4.377 4.736 1.00 98.06 82 ILE A CA 1
ATOM 609 C C . ILE A 1 82 ? -8.527 3.438 3.976 1.00 98.06 82 ILE A C 1
ATOM 611 O O . ILE A 1 82 ? -7.310 3.618 4.042 1.00 98.06 82 ILE A O 1
ATOM 615 N N . VAL A 1 83 ? -9.088 2.458 3.264 1.00 97.69 83 VAL A N 1
ATOM 616 C CA . VAL A 1 83 ? -8.345 1.399 2.566 1.00 97.69 83 VAL A CA 1
ATOM 617 C C . VAL A 1 83 ? -8.774 1.307 1.103 1.00 97.69 83 VAL A C 1
ATOM 619 O O . VAL A 1 83 ? -9.957 1.184 0.794 1.00 97.69 83 VAL A O 1
ATOM 622 N N . THR A 1 84 ? -7.799 1.308 0.195 1.00 98.06 84 THR A N 1
ATOM 623 C CA . THR A 1 84 ? -7.993 1.044 -1.240 1.00 98.06 84 THR A CA 1
ATOM 624 C C . THR A 1 84 ? -6.793 0.302 -1.828 1.00 98.06 84 THR A C 1
ATOM 626 O O . THR A 1 84 ? -5.761 0.164 -1.175 1.00 98.06 84 THR A O 1
ATOM 629 N N . ASP A 1 85 ? -6.878 -0.127 -3.085 1.00 97.25 85 ASP A N 1
ATOM 630 C CA . ASP A 1 85 ? -5.687 -0.366 -3.902 1.00 97.25 85 ASP A CA 1
ATOM 631 C C . ASP A 1 85 ? -4.980 0.964 -4.259 1.00 97.25 85 ASP A C 1
ATOM 633 O O . ASP A 1 85 ? -5.455 2.060 -3.932 1.00 97.25 85 ASP A O 1
ATOM 637 N N . ALA A 1 86 ? -3.844 0.895 -4.956 1.00 97.44 86 ALA A N 1
ATOM 638 C CA . ALA A 1 86 ? -3.132 2.085 -5.431 1.00 97.44 86 ALA A CA 1
ATOM 639 C C . ALA A 1 86 ? -3.801 2.777 -6.641 1.00 97.44 86 ALA A C 1
ATOM 641 O O . ALA A 1 86 ? -3.271 3.763 -7.144 1.00 97.44 86 ALA A O 1
ATOM 642 N N . TYR A 1 87 ? -4.949 2.279 -7.119 1.00 97.12 87 TYR A N 1
ATOM 643 C CA . TYR A 1 87 ? -5.837 2.968 -8.063 1.00 97.12 87 TYR A CA 1
ATOM 644 C C . TYR A 1 87 ? -6.961 3.742 -7.342 1.00 97.12 87 TYR A C 1
ATOM 646 O O . TYR A 1 87 ? -7.765 4.396 -8.006 1.00 97.12 87 TYR A O 1
ATOM 654 N N . GLY A 1 88 ? -7.067 3.641 -6.012 1.00 97.44 88 GLY A N 1
ATOM 655 C CA . GLY A 1 88 ? -8.172 4.208 -5.236 1.00 97.44 88 GLY A CA 1
ATOM 656 C C . GLY A 1 88 ? -9.449 3.355 -5.234 1.00 97.44 88 GLY A C 1
ATOM 657 O O . GLY A 1 88 ? -10.516 3.847 -4.870 1.00 97.44 88 GLY A O 1
ATOM 658 N N . ARG A 1 89 ? -9.383 2.084 -5.645 1.00 97.12 89 ARG A N 1
ATOM 659 C CA . ARG A 1 89 ? -10.527 1.161 -5.697 1.00 97.12 89 ARG A CA 1
ATOM 660 C C . ARG A 1 89 ? -10.616 0.326 -4.423 1.00 97.12 89 ARG A C 1
ATOM 662 O O . ARG A 1 89 ? -9.609 -0.008 -3.807 1.00 97.12 89 ARG A O 1
ATOM 669 N N . SER A 1 90 ? -11.837 -0.039 -4.040 1.00 95.81 90 SER A N 1
ATOM 670 C CA . SER A 1 90 ? -12.071 -0.913 -2.886 1.00 95.81 90 SER A CA 1
ATOM 671 C C . SER A 1 90 ? -11.506 -2.319 -3.114 1.00 95.81 90 SER A C 1
ATOM 673 O O . SER A 1 90 ? -11.604 -2.867 -4.213 1.00 95.81 90 SER A O 1
ATOM 675 N N . LEU A 1 91 ? -10.987 -2.922 -2.043 1.00 95.12 91 LEU A N 1
ATOM 676 C CA . LEU A 1 91 ? -10.492 -4.302 -2.017 1.00 95.12 91 LEU A CA 1
ATOM 677 C C . LEU A 1 91 ? -11.567 -5.327 -1.599 1.00 95.12 91 LEU A C 1
ATOM 679 O O . LEU A 1 91 ? -11.308 -6.527 -1.609 1.00 95.12 91 LEU A O 1
ATOM 683 N N . ALA A 1 92 ? -12.789 -4.887 -1.272 1.00 91.25 92 ALA A N 1
ATOM 684 C CA . ALA A 1 92 ? -13.826 -5.728 -0.659 1.00 91.25 92 ALA A CA 1
ATOM 685 C C . ALA A 1 92 ? -14.320 -6.896 -1.535 1.00 91.25 92 ALA A C 1
ATOM 687 O O . ALA A 1 92 ? -14.876 -7.864 -1.023 1.00 91.25 92 ALA A O 1
ATOM 688 N N . SER A 1 93 ? -14.147 -6.806 -2.857 1.00 88.81 93 SER A N 1
ATOM 689 C CA . SER A 1 93 ? -14.613 -7.824 -3.814 1.00 88.81 93 SER A CA 1
ATOM 690 C C . SER A 1 93 ? -13.509 -8.756 -4.319 1.00 88.81 93 SER A C 1
ATOM 692 O O . SER A 1 93 ? -13.762 -9.590 -5.189 1.00 88.81 93 SER A O 1
ATOM 694 N N . VAL A 1 94 ? -12.289 -8.636 -3.786 1.00 92.81 94 VAL A N 1
ATOM 695 C CA . VAL A 1 94 ? -11.154 -9.442 -4.240 1.00 92.81 94 VAL A CA 1
ATOM 696 C C . VAL A 1 94 ? -11.274 -10.887 -3.727 1.00 92.81 94 VAL A C 1
ATOM 698 O O . VAL A 1 94 ? -11.453 -11.095 -2.523 1.00 92.81 94 VAL A O 1
ATOM 701 N N . PRO A 1 95 ? -11.135 -11.911 -4.593 1.00 94.25 95 PRO A N 1
ATOM 702 C CA . PRO A 1 95 ? -11.134 -13.305 -4.160 1.00 94.25 95 PRO A CA 1
ATOM 703 C C . PRO A 1 95 ? -9.956 -13.612 -3.224 1.00 94.25 95 PRO A C 1
ATOM 705 O O . PRO A 1 95 ? -8.798 -13.484 -3.609 1.00 94.25 95 PRO A O 1
ATOM 708 N N . LEU A 1 96 ? -10.236 -14.066 -2.000 1.00 92.62 96 LEU A N 1
ATOM 709 C CA . LEU A 1 96 ? -9.197 -14.295 -0.983 1.00 92.62 96 LEU A CA 1
ATOM 710 C C . LEU A 1 96 ? -8.282 -15.492 -1.271 1.00 92.62 96 LEU A C 1
ATOM 712 O O . LEU A 1 96 ? -7.130 -15.505 -0.846 1.00 92.62 96 LEU A O 1
ATOM 716 N N . THR A 1 97 ? -8.805 -16.513 -1.946 1.00 93.38 97 THR A N 1
ATOM 717 C CA . THR A 1 97 ? -8.124 -17.799 -2.161 1.00 93.38 97 THR A CA 1
ATOM 718 C C . THR A 1 97 ? -7.470 -17.924 -3.533 1.00 93.38 97 THR A C 1
ATOM 720 O O . THR A 1 97 ? -6.810 -18.927 -3.796 1.00 93.38 97 THR A O 1
ATOM 723 N N . ASP A 1 98 ? -7.638 -16.932 -4.407 1.00 93.69 98 ASP A N 1
ATOM 724 C CA . ASP A 1 98 ? -6.957 -16.902 -5.697 1.00 93.69 98 ASP A CA 1
ATOM 725 C C . ASP A 1 98 ? -5.517 -16.406 -5.497 1.00 93.69 98 ASP A C 1
ATOM 727 O O . ASP A 1 98 ? -5.269 -15.260 -5.123 1.00 93.69 98 ASP A O 1
ATOM 731 N N . THR A 1 99 ? -4.561 -17.305 -5.720 1.00 91.25 99 THR A N 1
ATOM 732 C CA . THR A 1 99 ? -3.121 -17.056 -5.575 1.00 91.25 99 THR A CA 1
ATOM 733 C C . THR A 1 99 ? -2.430 -16.820 -6.918 1.00 91.25 99 THR A C 1
ATOM 735 O O . THR A 1 99 ? -1.202 -16.868 -7.017 1.00 91.25 99 THR A O 1
ATOM 738 N N . SER A 1 100 ? -3.200 -16.576 -7.980 1.00 93.38 100 SER A N 1
ATOM 739 C CA . SER A 1 100 ? -2.649 -16.240 -9.286 1.00 93.38 100 SER A CA 1
ATOM 740 C C . SER A 1 100 ? -1.968 -14.869 -9.272 1.00 93.38 100 SER A C 1
ATOM 742 O O . SER A 1 100 ? -2.354 -13.950 -8.548 1.00 93.38 100 SER A O 1
ATOM 744 N N . LEU A 1 101 ? -0.980 -14.693 -10.153 1.00 90.62 101 LEU A N 1
ATOM 745 C CA . LEU A 1 101 ? -0.307 -13.407 -10.373 1.00 90.62 101 LEU A CA 1
ATOM 746 C C . LEU A 1 101 ? -1.292 -12.280 -10.747 1.00 90.62 101 LEU A C 1
ATOM 748 O O . LEU A 1 101 ? -1.039 -11.102 -10.493 1.00 90.62 101 LEU A O 1
ATOM 752 N N . ALA A 1 102 ? -2.422 -12.634 -11.362 1.00 92.00 102 ALA A N 1
ATOM 753 C CA . ALA A 1 102 ? -3.471 -11.693 -11.736 1.00 92.00 102 ALA A CA 1
ATOM 754 C C . ALA A 1 102 ? -4.254 -11.156 -10.528 1.00 92.00 102 ALA A C 1
ATOM 756 O O . ALA A 1 102 ? -4.859 -10.091 -10.649 1.00 92.00 102 ALA A O 1
ATOM 757 N N . ASN A 1 103 ? -4.209 -11.853 -9.391 1.00 93.94 103 ASN A N 1
ATOM 758 C CA . ASN A 1 103 ? -4.891 -11.490 -8.153 1.00 93.94 103 ASN A CA 1
ATOM 759 C C . ASN A 1 103 ? -3.946 -10.908 -7.084 1.00 93.94 103 ASN A C 1
ATOM 761 O O . ASN A 1 103 ? -4.361 -10.649 -5.956 1.00 93.94 103 ASN A O 1
ATOM 765 N N . GLN A 1 104 ? -2.676 -10.676 -7.435 1.00 94.00 104 GLN A N 1
ATOM 766 C CA . GLN A 1 104 ? -1.801 -9.821 -6.636 1.00 94.00 104 GLN A CA 1
ATOM 767 C C . GLN A 1 104 ? -2.344 -8.391 -6.608 1.00 94.00 104 GLN A C 1
ATOM 769 O O . GLN A 1 104 ? -2.950 -7.921 -7.577 1.00 94.00 104 GLN A O 1
ATOM 774 N N . LEU A 1 105 ? -2.121 -7.722 -5.480 1.00 94.69 105 LEU A N 1
ATOM 775 C CA . LEU A 1 105 ? -2.727 -6.445 -5.146 1.00 94.69 105 LEU A CA 1
ATOM 776 C C . LEU A 1 105 ? -1.689 -5.368 -4.856 1.00 94.69 105 LEU A C 1
ATOM 778 O O . LEU A 1 105 ? -0.539 -5.625 -4.507 1.00 94.69 105 LEU A O 1
ATOM 782 N N . SER A 1 106 ? -2.161 -4.133 -4.937 1.00 95.88 106 SER A N 1
ATOM 783 C CA . SER A 1 106 ? -1.577 -2.993 -4.239 1.00 95.88 106 SER A CA 1
ATOM 784 C C . SER A 1 106 ? -2.496 -2.620 -3.078 1.00 95.88 106 SER A C 1
ATOM 786 O O . SER A 1 106 ? -3.667 -3.003 -3.060 1.00 95.88 106 SER A O 1
ATOM 788 N N . CYS A 1 107 ? -1.981 -1.888 -2.095 1.00 97.25 107 CYS A N 1
ATOM 789 C CA . CYS A 1 107 ? -2.757 -1.495 -0.927 1.00 97.25 107 CYS A CA 1
ATOM 790 C C . CYS A 1 107 ? -2.295 -0.138 -0.403 1.00 97.25 107 CYS A C 1
ATOM 792 O O . CYS A 1 107 ? -1.120 0.072 -0.118 1.00 97.25 107 CYS A O 1
ATOM 794 N N . VAL A 1 108 ? -3.245 0.764 -0.206 1.00 98.00 108 VAL A N 1
ATOM 795 C CA . VAL A 1 108 ? -3.066 2.064 0.431 1.00 98.00 108 VAL A CA 1
ATOM 796 C C . VAL A 1 108 ? -4.062 2.137 1.576 1.00 98.00 108 VAL A C 1
ATOM 798 O O . VAL A 1 108 ? -5.268 2.220 1.356 1.00 98.00 108 VAL A O 1
ATOM 801 N N . ALA A 1 109 ? -3.550 2.090 2.802 1.00 97.94 109 ALA A N 1
ATOM 802 C CA . ALA A 1 109 ? -4.334 2.230 4.020 1.00 97.94 109 ALA A CA 1
ATOM 803 C C . ALA A 1 109 ? -3.862 3.470 4.783 1.00 97.94 109 ALA A C 1
ATOM 805 O O . ALA A 1 109 ? -2.664 3.629 5.010 1.00 97.94 109 ALA A O 1
ATOM 806 N N . ALA A 1 110 ? -4.773 4.345 5.198 1.00 98.06 110 ALA A N 1
ATOM 807 C CA . ALA A 1 110 ? -4.426 5.567 5.921 1.00 98.06 110 ALA A CA 1
ATOM 808 C C . ALA A 1 110 ? -5.376 5.838 7.085 1.00 98.06 110 ALA A C 1
ATOM 810 O O . ALA A 1 110 ? -6.550 5.479 7.051 1.00 98.06 110 ALA A O 1
ATOM 811 N N . ALA A 1 111 ? -4.869 6.529 8.105 1.00 97.06 111 ALA A N 1
ATOM 812 C CA . ALA A 1 111 ? -5.609 6.817 9.331 1.00 97.06 111 ALA A CA 1
ATOM 813 C C . ALA A 1 111 ? -6.787 7.788 9.125 1.00 97.06 111 ALA A C 1
ATOM 815 O O . ALA A 1 111 ? -7.610 7.952 10.019 1.00 97.06 111 ALA A O 1
ATOM 816 N N . ASN A 1 112 ? -6.841 8.488 7.988 1.00 95.88 112 ASN A N 1
ATOM 817 C CA . ASN A 1 112 ? -7.920 9.407 7.640 1.00 95.88 112 ASN A CA 1
ATOM 818 C C . ASN A 1 112 ? -7.965 9.680 6.126 1.00 95.88 112 ASN A C 1
ATOM 820 O O . ASN A 1 112 ? -6.990 9.455 5.406 1.00 95.88 112 ASN A O 1
ATOM 824 N N . ALA A 1 113 ? -9.102 10.205 5.661 1.00 97.38 113 ALA A N 1
ATOM 825 C CA . ALA A 1 113 ? -9.348 10.491 4.248 1.00 97.38 113 ALA A CA 1
ATOM 826 C C . ALA A 1 113 ? -8.413 11.556 3.634 1.00 97.38 113 ALA A C 1
ATOM 828 O O . ALA A 1 113 ? -7.936 11.321 2.526 1.00 97.38 113 ALA A O 1
ATOM 829 N N . PRO A 1 114 ? -8.082 12.682 4.304 1.00 96.56 114 PRO A N 1
ATOM 830 C CA . PRO A 1 114 ? -7.139 13.652 3.740 1.00 96.56 114 PRO A CA 1
ATOM 831 C C . PRO A 1 114 ? -5.758 13.057 3.447 1.00 96.56 114 PRO A C 1
ATOM 833 O O . PRO A 1 114 ? -5.197 13.303 2.382 1.00 96.56 114 PRO A O 1
ATOM 836 N N . LEU A 1 115 ? -5.222 12.246 4.366 1.00 95.81 115 LEU A N 1
ATOM 837 C CA . LEU A 1 115 ? -3.943 11.572 4.157 1.00 95.81 115 LEU A CA 1
ATOM 838 C C . LEU A 1 115 ? -4.036 10.527 3.043 1.00 95.81 115 LEU A C 1
ATOM 840 O O . LEU A 1 115 ? -3.141 10.458 2.207 1.00 95.81 115 LEU A O 1
ATOM 844 N N . HIS A 1 116 ? -5.114 9.741 3.009 1.00 98.06 116 HIS A N 1
ATOM 845 C CA . HIS A 1 116 ? -5.353 8.767 1.941 1.00 98.06 116 HIS A CA 1
ATOM 846 C C . HIS A 1 116 ? -5.332 9.425 0.555 1.00 98.06 116 HIS A C 1
ATOM 848 O O . HIS A 1 116 ? -4.590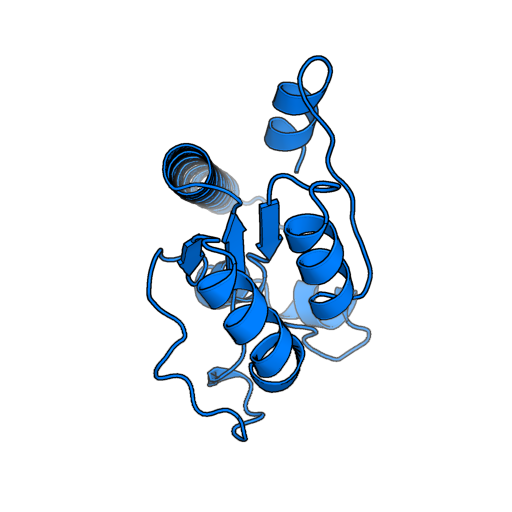 8.994 -0.327 1.00 98.06 116 HIS A O 1
ATOM 854 N N . GLN A 1 117 ? -6.056 10.534 0.402 1.00 97.94 117 GLN A N 1
ATOM 855 C CA . GLN A 1 117 ? -6.115 11.291 -0.843 1.00 97.94 117 GLN A CA 1
ATOM 856 C C . GLN A 1 117 ? -4.745 11.854 -1.243 1.00 97.94 117 GLN A C 1
ATOM 858 O O . GLN A 1 117 ? -4.320 11.692 -2.386 1.00 97.94 117 GLN A O 1
ATOM 863 N N . ALA A 1 118 ? -4.017 12.455 -0.295 1.00 96.31 118 ALA A N 1
ATOM 864 C CA . ALA A 1 118 ? -2.674 12.975 -0.550 1.00 96.31 118 ALA A CA 1
ATOM 865 C C . ALA A 1 118 ? -1.694 11.872 -0.994 1.00 96.31 118 ALA A C 1
ATOM 867 O O . ALA A 1 118 ? -0.815 12.110 -1.825 1.00 96.31 118 ALA A O 1
ATOM 868 N N . LEU A 1 119 ? -1.845 10.652 -0.467 1.00 96.75 119 LEU A N 1
ATOM 869 C CA . LEU A 1 119 ? -1.047 9.501 -0.887 1.00 96.75 119 LEU A CA 1
ATOM 870 C C . LEU A 1 119 ? -1.375 9.078 -2.318 1.00 96.75 119 LEU A C 1
ATOM 872 O O . LEU A 1 119 ? -0.446 8.871 -3.094 1.00 96.75 119 LEU A O 1
ATOM 876 N N . LEU A 1 120 ? -2.655 8.992 -2.691 1.00 98.31 120 LEU A N 1
ATOM 877 C CA . LEU A 1 120 ? -3.053 8.671 -4.066 1.00 98.31 120 LEU A CA 1
ATOM 878 C C . LEU A 1 120 ? -2.533 9.712 -5.068 1.00 98.31 120 LEU A C 1
ATOM 880 O O . LEU A 1 120 ? -1.962 9.345 -6.093 1.00 98.31 120 LEU A O 1
ATOM 884 N N . GLU A 1 121 ? -2.635 11.002 -4.747 1.00 97.56 121 GLU A N 1
ATOM 885 C CA . GLU A 1 121 ? -2.073 12.079 -5.574 1.00 97.56 121 GLU A CA 1
ATOM 886 C C . GLU A 1 121 ? -0.549 11.959 -5.716 1.00 97.56 121 GLU A C 1
ATOM 888 O O . GLU A 1 121 ? -0.000 12.109 -6.812 1.00 97.56 121 GLU A O 1
ATOM 893 N N . GLY A 1 122 ? 0.145 11.634 -4.622 1.00 96.38 122 GLY A N 1
ATOM 894 C CA . GLY A 1 122 ? 1.585 11.386 -4.630 1.00 96.38 122 GLY A CA 1
ATOM 895 C C . GLY A 1 122 ? 1.984 10.167 -5.469 1.00 96.38 122 GLY A C 1
ATOM 896 O O . GLY A 1 122 ? 3.014 10.200 -6.148 1.00 96.38 122 GLY A O 1
ATOM 897 N N . ILE A 1 123 ? 1.171 9.108 -5.453 1.00 97.31 123 ILE A N 1
ATOM 898 C CA . ILE A 1 123 ? 1.362 7.907 -6.276 1.00 97.31 123 ILE A CA 1
ATOM 899 C C . ILE A 1 123 ? 1.209 8.256 -7.756 1.00 97.31 123 ILE A C 1
ATOM 901 O O . ILE A 1 123 ? 2.120 7.969 -8.532 1.00 97.31 123 ILE A O 1
ATOM 905 N N . GLU A 1 124 ? 0.131 8.938 -8.142 1.00 97.94 124 GLU A N 1
ATOM 906 C CA . GLU A 1 124 ? -0.107 9.358 -9.530 1.00 97.94 124 GLU A CA 1
ATOM 907 C C . GLU A 1 124 ? 1.002 10.291 -10.043 1.00 97.94 124 GLU A C 1
ATOM 909 O O . GLU A 1 124 ? 1.549 10.088 -11.130 1.00 97.94 124 GLU A O 1
ATOM 914 N N . ALA A 1 125 ? 1.441 11.261 -9.234 1.00 97.25 125 ALA A N 1
ATOM 915 C CA . ALA A 1 125 ? 2.576 12.118 -9.580 1.00 97.25 125 ALA A CA 1
ATOM 916 C C . ALA A 1 125 ? 3.883 11.318 -9.759 1.00 97.25 125 ALA A C 1
ATOM 918 O O . ALA A 1 125 ? 4.689 11.609 -10.653 1.00 97.25 125 ALA A O 1
ATOM 919 N N . GLY A 1 126 ? 4.091 10.299 -8.921 1.00 96.19 126 GLY A N 1
ATOM 920 C CA . GLY A 1 126 ? 5.213 9.370 -9.011 1.00 96.19 126 GLY A CA 1
ATOM 921 C C . GLY A 1 126 ? 5.190 8.538 -10.293 1.00 96.19 126 GLY A C 1
ATOM 922 O O . GLY A 1 126 ? 6.207 8.470 -10.985 1.00 96.19 126 GLY A O 1
ATOM 923 N N . LEU A 1 127 ? 4.037 7.966 -10.644 1.00 96.50 127 LEU A N 1
ATOM 924 C CA . LEU A 1 127 ? 3.834 7.189 -11.871 1.00 96.50 127 LEU A CA 1
ATOM 925 C C . LEU A 1 127 ? 4.017 8.061 -13.117 1.00 96.50 127 LEU A C 1
ATOM 927 O O . LEU A 1 127 ? 4.764 7.691 -14.019 1.00 96.50 127 LEU A O 1
ATOM 931 N N . ALA A 1 128 ? 3.458 9.273 -13.135 1.00 97.06 128 ALA A N 1
ATOM 932 C CA . ALA A 1 128 ? 3.665 10.224 -14.227 1.00 97.06 128 ALA A CA 1
ATOM 933 C C . ALA A 1 128 ? 5.148 10.591 -14.411 1.00 97.06 128 ALA A C 1
ATOM 935 O O . ALA A 1 128 ? 5.614 10.807 -15.531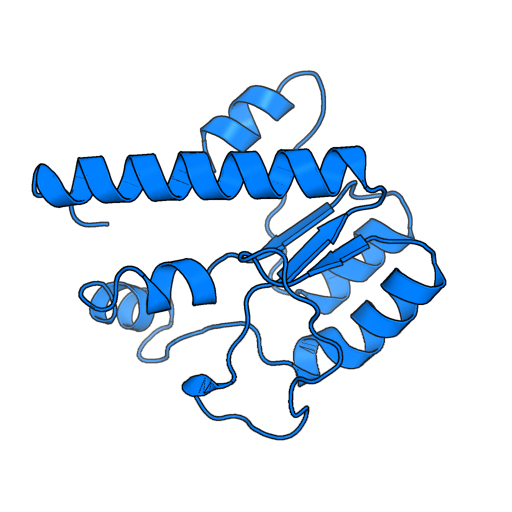 1.00 97.06 128 ALA A O 1
ATOM 936 N N . ARG A 1 129 ? 5.919 10.669 -13.317 1.00 96.31 129 ARG A N 1
ATOM 937 C CA . ARG A 1 129 ? 7.375 10.854 -13.389 1.00 96.31 129 ARG A CA 1
ATOM 938 C C . ARG A 1 129 ? 8.078 9.618 -13.951 1.00 96.31 129 ARG A C 1
ATOM 940 O O . ARG A 1 129 ? 9.004 9.795 -14.735 1.00 96.31 129 ARG A O 1
ATOM 947 N N . LEU A 1 130 ? 7.664 8.412 -13.565 1.00 95.75 130 LEU A N 1
ATOM 948 C CA . LEU A 1 130 ? 8.222 7.164 -14.095 1.00 95.75 130 LEU A CA 1
ATOM 949 C C . LEU A 1 130 ? 7.973 7.020 -15.601 1.00 95.75 130 LEU A C 1
ATOM 951 O O . LEU A 1 130 ? 8.921 6.730 -16.321 1.00 95.75 130 LEU A O 1
ATOM 955 N N . HIS A 1 131 ? 6.768 7.335 -16.085 1.00 96.25 131 HIS A N 1
ATOM 956 C CA . HIS A 1 131 ? 6.465 7.374 -17.524 1.00 96.25 131 HIS A CA 1
ATOM 957 C C . HIS A 1 131 ? 7.413 8.299 -18.287 1.00 96.25 131 HIS A C 1
ATOM 959 O O . HIS A 1 131 ? 8.054 7.872 -19.241 1.00 96.25 131 HIS A O 1
ATOM 965 N N . ARG A 1 132 ? 7.601 9.539 -17.814 1.00 97.00 132 ARG A N 1
ATOM 966 C CA . ARG A 1 132 ? 8.539 10.485 -18.449 1.00 97.00 132 ARG A CA 1
ATOM 967 C C . ARG A 1 132 ? 9.979 9.974 -18.472 1.00 97.00 132 ARG A C 1
ATOM 969 O O . ARG A 1 132 ? 10.698 10.226 -19.431 1.00 97.00 132 ARG A O 1
ATOM 976 N N . LEU A 1 133 ? 10.420 9.303 -17.408 1.00 95.06 133 LEU A N 1
ATOM 977 C CA . LEU A 1 133 ? 11.760 8.716 -17.350 1.00 95.06 133 LEU A CA 1
ATOM 978 C C . LEU A 1 133 ? 11.891 7.554 -18.342 1.00 95.06 133 LEU A C 1
ATOM 980 O O . LEU A 1 133 ? 12.884 7.477 -19.061 1.00 95.06 133 LEU A O 1
ATOM 984 N N . GLN A 1 134 ? 10.875 6.698 -18.435 1.00 94.00 134 GLN A N 1
ATOM 985 C CA . GLN A 1 134 ? 10.840 5.601 -19.399 1.00 94.00 134 GLN A CA 1
ATOM 986 C C . GLN A 1 134 ? 10.872 6.115 -20.848 1.00 94.00 134 GLN A C 1
ATOM 988 O O . GLN A 1 134 ? 11.629 5.595 -21.662 1.00 94.00 134 GLN A O 1
ATOM 993 N N . GLU A 1 135 ? 10.111 7.165 -21.175 1.00 94.25 135 GLU A N 1
ATOM 994 C CA . GLU A 1 135 ? 10.144 7.821 -22.495 1.00 94.25 135 GLU A CA 1
ATOM 995 C C . GLU A 1 135 ? 11.539 8.368 -22.844 1.00 94.25 135 GLU A C 1
ATOM 997 O O . GLU A 1 135 ? 11.905 8.461 -24.015 1.00 94.25 135 GLU A O 1
ATOM 1002 N N . GLN A 1 136 ? 12.336 8.700 -21.827 1.00 95.62 136 GLN A N 1
ATOM 1003 C CA . GLN A 1 136 ? 13.724 9.153 -21.951 1.00 95.62 136 GLN A CA 1
ATOM 1004 C C . GLN A 1 136 ? 14.739 7.996 -21.966 1.00 95.62 136 GLN A C 1
ATOM 1006 O O . GLN A 1 136 ? 15.944 8.246 -21.994 1.00 95.62 136 GLN A O 1
ATOM 1011 N N . GLY A 1 137 ? 14.275 6.743 -21.961 1.00 92.88 137 GLY A N 1
ATOM 1012 C CA . GLY A 1 137 ? 15.114 5.546 -22.005 1.00 92.88 137 GLY A CA 1
ATOM 1013 C C . GLY A 1 137 ? 15.700 5.127 -20.656 1.00 92.88 137 GLY A C 1
ATOM 1014 O O . GLY A 1 137 ? 16.668 4.373 -20.630 1.00 92.88 137 GLY A O 1
ATOM 1015 N N . TRP A 1 138 ? 15.164 5.624 -19.538 1.00 93.31 138 TRP A N 1
ATOM 1016 C CA . TRP A 1 138 ? 15.559 5.150 -18.213 1.00 93.31 138 TRP A CA 1
ATOM 1017 C C . TRP A 1 138 ? 14.935 3.782 -17.902 1.00 93.31 138 TRP A C 1
ATOM 1019 O O . TRP A 1 138 ? 13.739 3.573 -18.120 1.00 93.31 138 TRP A O 1
ATOM 1029 N N . GLU A 1 139 ? 15.737 2.894 -17.317 1.00 85.75 139 GLU A N 1
ATOM 1030 C CA . GLU A 1 139 ? 15.320 1.598 -16.776 1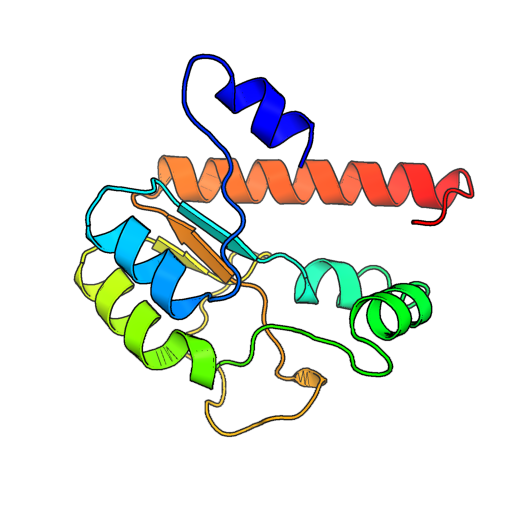.00 85.75 139 GLU A CA 1
ATOM 1031 C C . GLU A 1 139 ? 15.744 1.482 -15.293 1.00 85.75 139 GLU A C 1
ATOM 1033 O O . GLU A 1 139 ? 16.777 2.055 -14.920 1.00 85.75 139 GLU A O 1
ATOM 1038 N N . PRO A 1 140 ? 14.932 0.817 -14.445 1.00 83.88 140 PRO A N 1
ATOM 1039 C CA . PRO A 1 140 ? 15.136 0.719 -12.995 1.00 83.88 140 PRO A CA 1
ATOM 1040 C C . PRO A 1 140 ? 16.284 -0.187 -12.532 1.00 83.88 140 PRO A C 1
ATOM 1042 O O . PRO A 1 140 ? 16.621 -1.177 -13.216 1.00 83.88 140 PRO A O 1
#

pLDDT: mean 91.54, std 9.71, range [55.94, 98.31]